Protein AF-A0A7Y7NKP4-F1 (afdb_monomer_lite)

Structure (mmCIF, N/CA/C/O backbone):
data_AF-A0A7Y7NKP4-F1
#
_entry.id   AF-A0A7Y7NKP4-F1
#
loop_
_atom_site.group_PDB
_atom_site.id
_atom_site.type_symbol
_atom_site.label_atom_id
_atom_site.label_alt_id
_atom_site.label_comp_id
_atom_site.label_asym_id
_atom_site.label_entity_id
_atom_site.label_seq_id
_atom_site.pdbx_PDB_ins_code
_atom_site.Cartn_x
_atom_site.Cartn_y
_atom_site.Cartn_z
_atom_site.occupancy
_atom_site.B_iso_or_equiv
_atom_site.auth_seq_id
_atom_site.auth_comp_id
_atom_site.auth_asym_id
_atom_site.auth_atom_id
_atom_site.pdbx_PDB_model_num
ATOM 1 N N . MET A 1 1 ? 15.593 -11.956 6.690 1.00 49.06 1 MET A N 1
ATOM 2 C CA . MET A 1 1 ? 15.248 -12.912 5.612 1.00 49.06 1 MET A CA 1
ATOM 3 C C . MET A 1 1 ? 15.942 -12.414 4.350 1.00 49.06 1 MET A C 1
ATOM 5 O O . MET A 1 1 ? 15.616 -11.334 3.892 1.00 49.06 1 MET A O 1
ATOM 9 N N . LYS A 1 2 ? 16.937 -13.122 3.795 1.00 61.09 2 LYS A N 1
ATOM 10 C CA . LYS A 1 2 ? 17.647 -12.616 2.602 1.00 61.09 2 LYS A CA 1
ATOM 11 C C . LYS A 1 2 ? 16.733 -12.718 1.376 1.00 61.09 2 LYS A C 1
ATOM 13 O O . LYS A 1 2 ? 16.289 -13.815 1.057 1.00 61.09 2 LYS A O 1
ATOM 18 N N . PHE A 1 3 ? 16.459 -11.603 0.704 1.00 68.31 3 PHE A 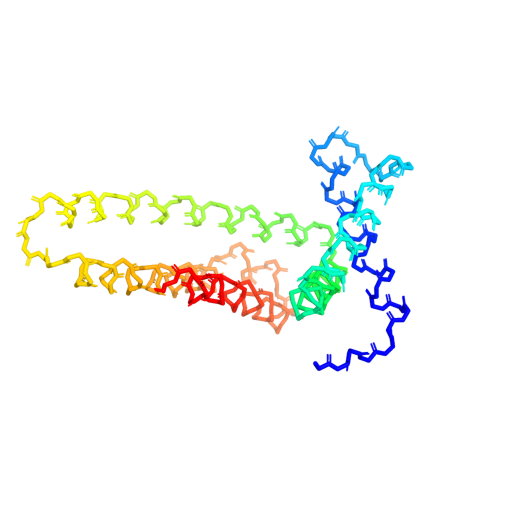N 1
ATOM 19 C CA . PHE A 1 3 ? 15.628 -11.584 -0.502 1.00 68.31 3 PHE A CA 1
ATOM 20 C C . PHE A 1 3 ? 16.356 -12.179 -1.719 1.00 68.31 3 PHE A C 1
ATOM 22 O O . PHE A 1 3 ? 17.563 -11.98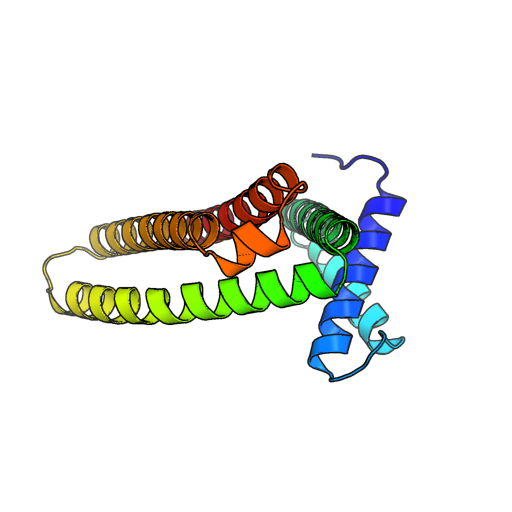5 -1.903 1.00 68.31 3 PHE A O 1
ATOM 29 N N . GLU A 1 4 ? 15.614 -12.918 -2.549 1.00 59.03 4 GLU A N 1
ATOM 30 C CA . GLU A 1 4 ? 16.116 -13.532 -3.782 1.00 59.03 4 GLU A CA 1
ATOM 31 C C . GLU A 1 4 ? 16.585 -12.457 -4.779 1.00 59.03 4 GLU A C 1
ATOM 33 O O . GLU A 1 4 ? 16.005 -11.374 -4.870 1.00 59.03 4 GLU A O 1
ATOM 38 N N . ASN A 1 5 ? 17.661 -12.739 -5.525 1.00 74.12 5 ASN A N 1
ATOM 39 C CA . ASN A 1 5 ? 18.260 -11.824 -6.510 1.00 74.12 5 ASN A CA 1
ATOM 40 C C . ASN A 1 5 ? 18.503 -10.389 -5.984 1.00 74.12 5 ASN A C 1
ATOM 42 O O . ASN A 1 5 ? 17.994 -9.415 -6.551 1.00 74.12 5 ASN A O 1
ATOM 46 N N . PRO A 1 6 ? 19.339 -10.219 -4.943 1.00 80.19 6 PRO A N 1
ATOM 47 C CA . PRO A 1 6 ? 19.390 -9.000 -4.137 1.00 80.19 6 PRO A CA 1
ATOM 48 C C . PRO A 1 6 ? 19.698 -7.725 -4.919 1.00 80.19 6 PRO A C 1
ATOM 50 O O . PRO A 1 6 ? 19.139 -6.676 -4.623 1.00 80.19 6 PRO A O 1
ATOM 53 N N . ILE A 1 7 ? 20.537 -7.796 -5.953 1.00 85.56 7 ILE A N 1
ATOM 54 C CA . ILE A 1 7 ? 20.862 -6.623 -6.776 1.00 85.56 7 ILE A CA 1
ATOM 55 C C . ILE A 1 7 ? 19.644 -6.162 -7.587 1.00 85.56 7 ILE A C 1
ATOM 57 O O . ILE A 1 7 ? 19.397 -4.963 -7.690 1.00 85.56 7 ILE A O 1
ATOM 61 N N . SER A 1 8 ? 18.893 -7.100 -8.168 1.00 88.50 8 SER A N 1
ATOM 62 C CA . SER A 1 8 ? 17.730 -6.780 -9.001 1.00 88.50 8 SER A CA 1
ATOM 63 C C . SER A 1 8 ? 16.600 -6.198 -8.154 1.00 88.50 8 SER A C 1
ATOM 65 O O . SER A 1 8 ? 16.067 -5.138 -8.478 1.00 88.50 8 SER A O 1
ATOM 67 N N . THR A 1 9 ? 16.312 -6.833 -7.017 1.00 91.06 9 THR A N 1
ATOM 68 C CA . THR A 1 9 ? 15.273 -6.408 -6.071 1.00 91.06 9 THR A CA 1
ATOM 69 C C . THR A 1 9 ? 15.571 -5.021 -5.504 1.00 91.06 9 THR A C 1
ATOM 71 O O . THR A 1 9 ? 14.715 -4.143 -5.548 1.00 91.06 9 THR A O 1
ATOM 74 N N . VAL A 1 10 ? 16.816 -4.771 -5.081 1.00 91.56 10 VAL A N 1
ATOM 75 C CA . VAL A 1 10 ? 17.234 -3.453 -4.576 1.00 91.56 10 VAL A CA 1
ATOM 76 C C . VAL A 1 10 ? 17.147 -2.379 -5.661 1.00 91.56 10 VAL A C 1
ATOM 78 O O . VAL A 1 10 ? 16.627 -1.299 -5.403 1.00 91.56 10 VAL A O 1
ATOM 81 N N . ARG A 1 11 ? 17.604 -2.657 -6.890 1.00 92.25 11 ARG A N 1
ATOM 82 C CA . ARG A 1 11 ? 17.486 -1.697 -8.004 1.00 92.25 11 ARG A CA 1
ATOM 83 C C . ARG A 1 11 ? 16.034 -1.364 -8.322 1.00 92.25 11 ARG A C 1
ATOM 85 O O . ARG A 1 11 ? 15.727 -0.203 -8.575 1.00 92.25 11 ARG A O 1
ATOM 92 N N . LYS A 1 12 ? 15.159 -2.371 -8.310 1.00 94.75 12 LYS A N 1
ATOM 93 C CA . LYS A 1 12 ? 13.726 -2.195 -8.548 1.00 94.75 12 LYS A CA 1
ATOM 94 C C . LYS A 1 12 ? 13.093 -1.331 -7.463 1.00 94.75 12 LYS A C 1
ATOM 96 O O . LYS A 1 12 ? 12.391 -0.388 -7.801 1.00 94.75 12 LYS A O 1
ATOM 101 N N . ALA A 1 13 ? 13.405 -1.604 -6.196 1.00 94.31 13 ALA A N 1
ATOM 102 C CA . ALA A 1 13 ? 12.936 -0.807 -5.071 1.00 94.31 13 ALA A CA 1
ATOM 103 C C . ALA A 1 13 ? 13.394 0.655 -5.179 1.00 94.31 13 ALA A C 1
ATOM 105 O O . ALA A 1 13 ? 12.570 1.557 -5.119 1.00 94.31 13 ALA A O 1
ATOM 106 N N . ILE A 1 14 ? 14.684 0.893 -5.439 1.00 95.19 14 ILE A N 1
ATOM 107 C CA . ILE A 1 14 ? 15.234 2.248 -5.597 1.00 95.19 14 ILE A CA 1
ATOM 108 C C . ILE A 1 14 ? 14.559 2.990 -6.749 1.00 95.19 14 ILE A C 1
ATOM 110 O O . ILE A 1 14 ? 14.136 4.129 -6.580 1.00 95.19 14 ILE A O 1
ATOM 114 N N . LYS A 1 15 ? 14.438 2.347 -7.915 1.00 94.44 15 LYS A N 1
ATOM 115 C CA . LYS A 1 15 ? 13.766 2.956 -9.063 1.00 94.44 15 LYS A CA 1
ATOM 116 C C . LYS A 1 15 ? 12.303 3.268 -8.741 1.00 94.44 15 LYS A C 1
ATOM 118 O O . LYS A 1 15 ? 11.867 4.376 -9.004 1.00 94.44 15 LYS A O 1
ATOM 123 N N . GLY A 1 16 ? 11.583 2.326 -8.132 1.00 92.88 16 GLY A N 1
ATOM 124 C CA . GLY A 1 16 ? 10.185 2.508 -7.750 1.00 92.88 16 GLY A CA 1
ATOM 125 C C . GLY A 1 16 ? 9.979 3.668 -6.781 1.00 92.88 16 GLY A C 1
ATOM 126 O O . GLY A 1 16 ? 9.098 4.490 -7.002 1.00 92.88 16 GLY A O 1
ATOM 127 N N . THR A 1 17 ? 10.816 3.782 -5.746 1.00 94.31 17 THR A N 1
ATOM 128 C CA . THR A 1 17 ? 10.751 4.924 -4.824 1.00 94.31 17 THR A CA 1
ATOM 129 C C . THR A 1 17 ? 11.085 6.235 -5.543 1.00 94.31 17 THR A C 1
ATOM 131 O O . THR A 1 17 ? 10.383 7.218 -5.348 1.00 94.31 17 THR A O 1
ATOM 134 N N . ALA A 1 18 ? 12.095 6.255 -6.420 1.00 94.50 18 ALA A N 1
ATOM 135 C CA . ALA A 1 18 ? 12.447 7.459 -7.177 1.00 94.50 18 ALA A CA 1
ATOM 136 C C . ALA A 1 18 ? 11.332 7.886 -8.149 1.00 94.50 18 ALA A C 1
ATOM 138 O O . ALA A 1 18 ? 11.057 9.076 -8.268 1.00 94.50 18 ALA A O 1
ATOM 139 N N . ASP A 1 19 ? 10.671 6.929 -8.810 1.00 92.69 19 ASP A N 1
ATOM 140 C CA . ASP A 1 19 ? 9.511 7.184 -9.671 1.00 92.69 19 ASP A CA 1
ATOM 141 C C . ASP A 1 19 ? 8.372 7.840 -8.861 1.00 92.69 19 ASP A C 1
ATOM 143 O O . ASP A 1 19 ? 7.788 8.817 -9.317 1.00 92.69 19 ASP A O 1
ATOM 147 N N . VAL A 1 20 ? 8.110 7.373 -7.633 1.00 89.94 20 VAL A N 1
ATOM 148 C CA . VAL A 1 20 ? 7.104 7.973 -6.734 1.00 89.94 20 VAL A CA 1
ATOM 149 C C . VAL A 1 20 ? 7.475 9.402 -6.322 1.00 89.94 20 VAL A C 1
ATOM 151 O O . VAL A 1 20 ? 6.616 10.282 -6.329 1.00 89.94 20 VAL A O 1
ATOM 154 N N . GLU A 1 21 ? 8.736 9.669 -5.975 1.00 91.00 21 GLU A N 1
ATOM 155 C CA . GLU A 1 21 ? 9.174 11.031 -5.620 1.00 91.00 21 GLU A CA 1
ATOM 156 C C . GLU A 1 21 ? 9.111 11.994 -6.819 1.00 91.00 21 GLU A C 1
ATOM 158 O O . GLU A 1 21 ? 8.753 13.166 -6.674 1.00 91.00 21 GLU A O 1
ATOM 163 N N . ALA A 1 22 ? 9.376 11.490 -8.026 1.00 91.38 22 ALA A N 1
ATOM 164 C CA . ALA A 1 22 ? 9.199 12.252 -9.256 1.00 91.38 22 ALA A CA 1
ATOM 165 C C . ALA A 1 22 ? 7.719 12.569 -9.519 1.00 91.38 22 ALA A C 1
ATOM 167 O O . ALA A 1 22 ? 7.386 13.719 -9.808 1.00 91.38 22 ALA A O 1
ATOM 168 N N . GLU A 1 23 ? 6.828 11.583 -9.355 1.00 88.88 23 GLU A N 1
ATOM 169 C CA . GLU A 1 23 ? 5.374 11.756 -9.482 1.00 88.88 23 GLU A CA 1
ATOM 170 C C . GLU A 1 23 ? 4.861 12.829 -8.498 1.00 88.88 23 GLU A C 1
ATOM 172 O O . GLU A 1 23 ? 4.130 13.733 -8.906 1.00 88.88 23 GLU A O 1
ATOM 177 N N . LYS A 1 24 ? 5.317 12.817 -7.234 1.00 88.50 24 LYS A N 1
ATOM 178 C CA . LYS A 1 24 ? 5.002 13.865 -6.235 1.00 88.50 24 LYS A CA 1
ATOM 179 C C . LYS A 1 24 ? 5.491 15.256 -6.648 1.00 88.50 24 LYS A C 1
ATOM 181 O O . LYS A 1 24 ? 4.859 16.259 -6.323 1.00 88.50 24 LYS A O 1
ATOM 186 N N . SER A 1 25 ? 6.598 15.310 -7.382 1.00 90.69 25 SER A N 1
ATOM 187 C CA . SER A 1 25 ? 7.180 16.540 -7.925 1.00 90.69 25 SER A CA 1
ATOM 188 C C . SER A 1 25 ? 6.572 16.954 -9.275 1.00 90.69 25 SER A C 1
ATOM 190 O O . SER A 1 25 ? 7.063 17.891 -9.902 1.00 90.69 25 SER A O 1
ATOM 192 N N . ASN A 1 26 ? 5.494 16.296 -9.724 1.00 90.62 26 ASN A N 1
ATOM 193 C CA . ASN A 1 26 ? 4.854 16.492 -11.032 1.00 90.62 26 ASN A CA 1
ATOM 194 C C . ASN A 1 26 ? 5.810 16.274 -12.221 1.00 90.62 26 ASN A C 1
ATOM 196 O O . ASN A 1 26 ? 5.745 16.984 -13.227 1.00 90.62 26 ASN A O 1
ATOM 200 N N . LEU A 1 27 ? 6.715 15.301 -12.103 1.00 89.12 27 LEU A N 1
ATOM 201 C CA . LEU A 1 27 ? 7.660 14.917 -13.145 1.00 89.12 27 LEU A CA 1
ATOM 202 C C . LEU A 1 27 ? 7.322 13.531 -13.703 1.00 89.12 27 LEU A C 1
ATOM 204 O O . LEU A 1 27 ? 7.132 12.577 -12.957 1.00 89.12 27 LEU A O 1
ATOM 208 N N . ASP A 1 28 ? 7.360 13.397 -15.032 1.00 85.25 28 ASP A N 1
ATOM 209 C CA . ASP A 1 28 ? 7.099 12.122 -15.725 1.00 85.25 28 ASP A CA 1
ATOM 210 C C . ASP A 1 28 ? 8.189 11.058 -15.501 1.00 85.25 28 ASP A C 1
ATOM 212 O O . ASP A 1 28 ? 8.017 9.889 -15.849 1.00 85.25 28 ASP A O 1
ATOM 216 N N . LYS A 1 29 ? 9.362 11.465 -15.004 1.00 91.38 29 LYS A N 1
ATOM 217 C CA . LYS A 1 29 ? 10.497 10.577 -14.745 1.00 91.38 29 LYS A CA 1
ATOM 218 C C . LYS A 1 29 ? 11.387 11.118 -13.626 1.00 91.38 29 LYS A C 1
ATOM 220 O O . LYS A 1 29 ? 11.570 12.337 -13.537 1.00 91.38 29 LYS A O 1
ATOM 225 N N . PRO A 1 30 ? 12.032 10.237 -12.849 1.00 92.81 30 PRO A N 1
ATOM 226 C CA . PRO A 1 30 ? 12.994 10.648 -11.843 1.00 92.81 30 PRO A CA 1
ATOM 227 C C . PRO A 1 30 ? 14.229 11.292 -12.464 1.00 92.81 30 PRO A C 1
ATOM 229 O O . PRO A 1 30 ? 14.781 10.843 -13.472 1.00 92.81 30 PRO A O 1
ATOM 232 N N . GLN A 1 31 ? 14.666 12.357 -11.807 1.00 93.25 31 GLN A N 1
ATOM 233 C CA . GLN A 1 31 ? 15.953 13.019 -12.012 1.00 93.25 31 GLN A CA 1
ATOM 234 C C . GLN A 1 31 ? 16.988 12.509 -11.001 1.00 93.25 31 GLN A C 1
ATOM 236 O O . GLN A 1 31 ? 16.628 11.826 -10.043 1.00 93.25 31 GLN A O 1
ATOM 241 N N . ASN A 1 32 ? 18.263 12.859 -11.196 1.00 93.69 32 ASN A N 1
ATOM 242 C CA . ASN A 1 32 ? 19.366 12.393 -10.347 1.00 93.69 32 ASN A CA 1
ATOM 243 C C . ASN A 1 32 ? 19.133 12.662 -8.853 1.00 93.69 32 ASN A C 1
ATOM 245 O O . ASN A 1 32 ? 19.392 11.774 -8.050 1.00 93.69 32 ASN A O 1
ATOM 249 N N . GLU A 1 33 ? 18.585 13.826 -8.500 1.00 93.75 33 GLU A N 1
ATOM 250 C CA . GLU A 1 33 ? 18.311 14.220 -7.110 1.00 93.75 33 GLU A CA 1
ATOM 251 C C . GLU A 1 33 ? 17.389 13.212 -6.397 1.00 93.75 33 GLU A C 1
ATOM 253 O O . GLU A 1 33 ? 17.725 12.731 -5.319 1.00 93.75 33 GLU A O 1
ATOM 258 N N . HIS A 1 34 ? 16.314 12.759 -7.053 1.00 94.50 34 HIS A N 1
ATOM 259 C CA . HIS A 1 34 ? 15.421 11.724 -6.510 1.00 94.50 34 HIS A CA 1
ATOM 260 C C . HIS A 1 34 ? 16.161 10.406 -6.251 1.00 94.50 34 HIS A C 1
ATOM 262 O O . HIS A 1 34 ? 15.935 9.737 -5.246 1.00 94.50 34 HIS A O 1
ATOM 268 N N . TYR A 1 35 ? 17.066 10.011 -7.151 1.00 94.94 35 TYR A N 1
ATOM 269 C CA . TYR A 1 35 ? 17.871 8.813 -6.926 1.00 94.94 35 TYR A CA 1
ATOM 270 C C . TYR A 1 35 ? 18.823 8.999 -5.745 1.00 94.94 35 TYR A C 1
ATOM 272 O O . TYR A 1 35 ? 18.946 8.085 -4.934 1.00 94.94 35 TYR A O 1
ATOM 280 N N . GLU A 1 36 ? 19.488 10.149 -5.633 1.00 94.38 36 GLU A N 1
ATOM 281 C CA . GLU A 1 36 ? 20.414 10.447 -4.536 1.00 94.38 36 GLU A CA 1
ATOM 282 C C . GLU A 1 36 ? 19.720 10.386 -3.170 1.00 94.38 36 GLU A C 1
ATOM 284 O O . GLU A 1 36 ? 20.224 9.721 -2.259 1.00 94.38 36 GLU A O 1
ATOM 289 N N . GLU A 1 37 ? 18.536 10.985 -3.051 1.00 93.00 37 GLU A N 1
ATOM 290 C CA . GLU A 1 37 ? 17.717 10.941 -1.837 1.00 93.00 37 GLU A CA 1
ATOM 291 C C . GLU A 1 37 ? 17.301 9.512 -1.481 1.00 93.00 37 GLU A C 1
ATOM 293 O O . GLU A 1 37 ? 17.488 9.058 -0.348 1.00 93.00 37 GLU A O 1
ATOM 298 N N . VAL A 1 38 ? 16.815 8.753 -2.463 1.00 94.81 38 VAL A N 1
ATOM 299 C CA . VAL A 1 38 ? 16.399 7.361 -2.263 1.00 94.81 38 VAL A CA 1
ATOM 300 C C . VAL A 1 38 ? 17.583 6.472 -1.876 1.00 94.81 38 VAL A C 1
ATOM 302 O O . VAL A 1 38 ? 17.471 5.634 -0.976 1.00 94.81 38 VAL A O 1
ATOM 305 N N . PHE A 1 39 ? 18.746 6.655 -2.506 1.00 94.44 39 PHE A N 1
ATOM 306 C CA . PHE A 1 39 ? 19.966 5.946 -2.124 1.00 94.44 39 PHE A CA 1
ATOM 307 C C . PHE A 1 39 ? 20.380 6.280 -0.689 1.00 94.44 39 PHE A C 1
ATOM 309 O O . PHE A 1 39 ? 20.756 5.369 0.056 1.00 94.44 39 PHE A O 1
ATOM 316 N N . ALA A 1 40 ? 20.309 7.552 -0.292 1.00 94.38 40 ALA A N 1
ATOM 317 C CA . ALA A 1 40 ? 20.610 7.978 1.069 1.00 94.38 40 ALA A CA 1
ATOM 318 C C . ALA A 1 40 ? 19.644 7.341 2.081 1.00 94.38 40 ALA A C 1
ATOM 320 O O . ALA A 1 40 ? 20.102 6.781 3.079 1.00 94.38 40 ALA A O 1
ATOM 321 N N . TYR A 1 41 ? 18.342 7.330 1.785 1.00 93.81 41 TYR A N 1
ATOM 322 C CA . TYR A 1 41 ? 17.308 6.707 2.613 1.00 93.81 41 TYR A CA 1
ATOM 323 C C . TYR A 1 41 ? 17.542 5.204 2.819 1.00 93.81 41 TYR A C 1
ATOM 325 O O . TYR A 1 41 ? 17.662 4.736 3.952 1.00 93.81 41 TYR A O 1
ATOM 333 N N . TYR A 1 42 ? 17.692 4.435 1.737 1.00 94.19 42 TYR A N 1
ATOM 334 C CA . TYR A 1 42 ? 17.920 2.991 1.842 1.00 94.19 42 TYR A CA 1
ATOM 335 C C . TYR A 1 42 ? 19.261 2.661 2.506 1.00 94.19 42 TYR A C 1
ATOM 337 O O . TYR A 1 42 ? 19.370 1.663 3.223 1.00 94.19 42 TYR A O 1
ATOM 345 N N . ARG A 1 43 ? 20.294 3.489 2.302 1.00 94.56 43 ARG A N 1
ATOM 346 C CA . ARG A 1 43 ? 21.576 3.341 3.000 1.00 94.56 43 ARG A CA 1
ATOM 347 C C . ARG A 1 43 ? 21.428 3.596 4.497 1.00 94.56 43 ARG A C 1
ATOM 349 O O . ARG A 1 43 ? 22.004 2.839 5.274 1.00 94.56 43 ARG A O 1
ATOM 356 N N . PHE A 1 44 ? 20.683 4.630 4.879 1.00 95.38 44 PHE A N 1
ATOM 357 C CA . PHE A 1 44 ? 20.384 4.946 6.270 1.00 95.38 44 PHE A CA 1
ATOM 358 C C . PHE A 1 44 ? 19.644 3.786 6.938 1.00 95.38 44 PHE A C 1
ATOM 360 O O . PHE A 1 44 ? 20.169 3.234 7.901 1.00 95.38 44 PHE A O 1
ATOM 367 N N . LEU A 1 45 ? 18.528 3.327 6.356 1.00 93.19 45 LEU A N 1
ATOM 368 C CA . LEU A 1 45 ? 17.779 2.177 6.871 1.00 93.19 45 LEU A CA 1
ATOM 369 C C . LEU A 1 45 ? 18.675 0.954 7.042 1.00 93.19 45 LEU A C 1
ATOM 371 O O . LEU A 1 45 ? 18.697 0.348 8.102 1.00 93.19 45 LEU A O 1
ATOM 375 N N . LYS A 1 46 ? 19.492 0.622 6.038 1.00 94.06 46 LYS A N 1
ATOM 376 C CA . LYS A 1 46 ? 20.399 -0.529 6.122 1.00 94.06 46 LYS A CA 1
ATOM 377 C C . LYS A 1 46 ? 21.376 -0.445 7.303 1.00 94.06 46 LYS A C 1
ATOM 379 O O . LYS A 1 46 ? 21.840 -1.481 7.771 1.00 94.06 46 LYS A O 1
ATOM 384 N N . MET A 1 47 ? 21.740 0.762 7.738 1.00 94.94 47 MET A N 1
ATOM 385 C CA . MET A 1 47 ? 22.648 0.983 8.864 1.00 94.94 47 MET A CA 1
ATOM 386 C C . MET A 1 47 ? 21.925 1.008 10.211 1.00 94.94 47 MET A C 1
ATOM 388 O O . MET A 1 47 ? 22.470 0.495 11.184 1.00 94.94 47 MET A O 1
ATOM 392 N N . THR A 1 48 ? 20.743 1.621 10.279 1.00 95.69 48 THR A N 1
ATOM 393 C CA . THR A 1 48 ? 20.033 1.867 11.543 1.00 95.69 48 THR A CA 1
ATOM 394 C C . THR A 1 48 ? 19.016 0.791 11.883 1.00 95.69 48 THR A C 1
ATOM 396 O O . THR A 1 48 ? 18.835 0.482 13.055 1.00 95.69 48 THR A O 1
ATOM 399 N N . ASP A 1 49 ? 18.370 0.223 10.870 1.00 93.31 49 ASP A N 1
ATOM 400 C CA . ASP A 1 49 ? 17.354 -0.816 10.998 1.00 93.31 49 ASP A CA 1
ATOM 401 C C . ASP A 1 49 ? 17.408 -1.769 9.785 1.00 93.31 49 ASP A C 1
ATOM 403 O O . ASP A 1 49 ? 16.664 -1.621 8.805 1.00 93.31 49 ASP A O 1
ATOM 407 N N . PRO A 1 50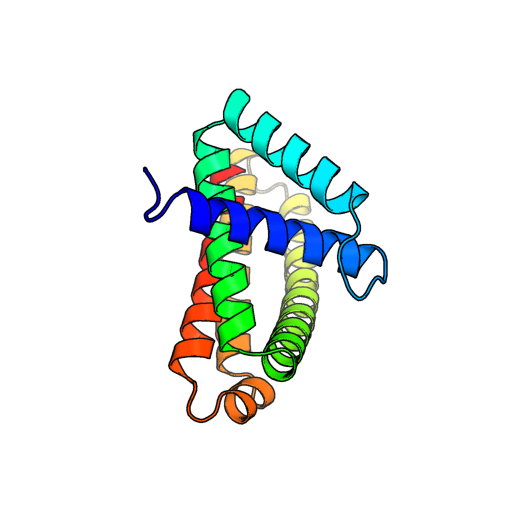 ? 18.331 -2.750 9.809 1.00 90.88 50 PRO A N 1
ATOM 408 C CA . PRO A 1 50 ? 18.503 -3.688 8.707 1.00 90.88 50 PRO A CA 1
ATOM 409 C C . PRO A 1 50 ? 17.248 -4.509 8.398 1.00 90.88 50 PRO A C 1
ATOM 411 O O . PRO A 1 50 ? 17.055 -4.898 7.249 1.00 90.88 50 PRO A O 1
ATOM 414 N N . GLU A 1 51 ? 16.400 -4.778 9.392 1.00 90.12 51 GLU A N 1
ATOM 415 C CA . GLU A 1 51 ? 15.165 -5.533 9.183 1.00 90.12 51 GLU A CA 1
ATOM 416 C C . GLU A 1 51 ? 14.139 -4.687 8.425 1.00 90.12 51 GLU A C 1
ATOM 418 O O . GLU A 1 51 ? 13.574 -5.146 7.428 1.00 90.12 51 GLU A O 1
ATOM 423 N N . MET A 1 52 ? 13.961 -3.426 8.829 1.00 89.25 52 MET A N 1
ATOM 424 C CA . MET A 1 52 ? 13.104 -2.485 8.112 1.00 89.25 52 MET A CA 1
ATOM 425 C C . MET A 1 52 ? 13.625 -2.206 6.700 1.00 89.25 52 MET A C 1
ATOM 427 O O . MET A 1 52 ? 12.839 -2.111 5.760 1.00 89.25 52 MET A O 1
ATOM 431 N N . TYR A 1 53 ? 14.946 -2.150 6.511 1.00 92.00 53 TYR A N 1
ATOM 432 C CA . TYR A 1 53 ? 15.544 -2.090 5.177 1.00 92.00 53 TYR A CA 1
ATOM 433 C C . TYR A 1 53 ? 15.120 -3.277 4.300 1.00 92.00 53 TYR A C 1
ATOM 435 O O . TYR A 1 53 ? 14.702 -3.072 3.158 1.00 92.00 53 TYR A O 1
ATOM 443 N N . GLU A 1 54 ? 15.219 -4.510 4.813 1.00 90.75 54 GLU A N 1
ATOM 444 C CA . GLU A 1 54 ? 14.817 -5.700 4.056 1.00 90.75 54 GLU A CA 1
ATOM 445 C C . GLU A 1 54 ? 13.326 -5.655 3.699 1.00 90.75 54 GLU A C 1
ATOM 447 O O . GLU A 1 54 ? 12.971 -5.857 2.534 1.00 90.75 54 GLU A O 1
ATOM 452 N N . LYS A 1 55 ? 12.468 -5.317 4.668 1.00 89.12 55 LYS A N 1
ATOM 453 C CA . LYS A 1 55 ? 11.018 -5.177 4.473 1.00 89.12 55 LYS A CA 1
ATOM 454 C C . LYS A 1 55 ? 10.680 -4.112 3.427 1.00 89.12 55 LYS A C 1
ATOM 456 O O . LYS A 1 55 ? 9.944 -4.398 2.483 1.00 89.12 55 LYS A O 1
ATOM 461 N N . ALA A 1 56 ? 11.268 -2.920 3.532 1.00 89.94 56 ALA A N 1
ATOM 462 C CA . ALA A 1 56 ? 11.021 -1.809 2.614 1.00 89.94 56 ALA A CA 1
ATOM 463 C C . ALA A 1 56 ? 11.437 -2.139 1.171 1.00 89.94 56 ALA A C 1
ATOM 465 O O . ALA A 1 56 ? 10.691 -1.859 0.230 1.00 89.94 56 ALA A O 1
ATOM 466 N N . VAL A 1 57 ? 12.600 -2.779 0.988 1.00 93.38 57 VAL A N 1
ATOM 467 C CA . VAL A 1 57 ? 13.080 -3.203 -0.337 1.00 93.38 57 VAL A CA 1
ATOM 468 C C . VAL A 1 57 ? 12.147 -4.243 -0.956 1.00 93.38 57 VAL A C 1
ATOM 470 O O . VAL A 1 57 ? 11.770 -4.102 -2.119 1.00 93.38 57 VAL A O 1
ATOM 473 N N . ILE A 1 58 ? 11.769 -5.279 -0.201 1.00 91.62 58 ILE A N 1
ATOM 474 C CA . ILE A 1 58 ? 10.888 -6.347 -0.697 1.00 91.62 58 ILE A CA 1
ATOM 475 C C . ILE A 1 58 ? 9.516 -5.781 -1.056 1.00 91.62 58 ILE A C 1
ATOM 477 O O . ILE A 1 58 ? 9.017 -6.039 -2.152 1.00 91.62 58 ILE A O 1
ATOM 481 N N . SER A 1 59 ? 8.930 -4.999 -0.148 1.00 90.62 59 SER A N 1
ATOM 482 C CA . SER A 1 59 ? 7.612 -4.399 -0.326 1.00 90.62 59 SER A CA 1
ATOM 483 C C . SER A 1 59 ? 7.594 -3.511 -1.570 1.00 90.62 59 SER A C 1
ATOM 485 O O . SER A 1 59 ? 6.858 -3.786 -2.516 1.00 90.62 59 SER A O 1
ATOM 487 N N . THR A 1 60 ? 8.521 -2.554 -1.673 1.00 92.69 60 THR A N 1
ATOM 488 C CA . THR A 1 60 ? 8.590 -1.650 -2.832 1.00 92.69 60 THR A CA 1
ATOM 489 C C . THR A 1 60 ? 8.809 -2.407 -4.141 1.00 92.69 60 THR A C 1
ATOM 491 O O . THR A 1 60 ? 8.142 -2.126 -5.135 1.00 92.69 60 THR A O 1
ATOM 494 N N . ALA A 1 61 ? 9.707 -3.398 -4.162 1.00 93.50 61 ALA A N 1
ATOM 495 C CA . ALA A 1 61 ? 9.937 -4.206 -5.357 1.00 93.50 61 ALA A CA 1
ATOM 496 C C . ALA A 1 61 ? 8.671 -4.965 -5.794 1.00 93.50 61 ALA A C 1
ATOM 498 O O . ALA A 1 61 ? 8.357 -4.978 -6.985 1.00 93.50 61 ALA A O 1
ATOM 499 N N . LYS A 1 62 ? 7.920 -5.537 -4.843 1.00 92.94 62 LYS A N 1
ATOM 500 C CA . LYS A 1 62 ? 6.645 -6.216 -5.106 1.00 92.94 62 LYS A CA 1
ATOM 501 C C . LYS A 1 62 ? 5.570 -5.244 -5.600 1.00 92.94 62 LYS A C 1
ATOM 503 O O . LYS A 1 62 ? 4.864 -5.561 -6.553 1.00 92.94 62 LYS A O 1
ATOM 508 N N . GLY A 1 63 ? 5.481 -4.050 -5.014 1.00 92.25 63 GLY A N 1
ATOM 509 C CA . GLY A 1 63 ? 4.583 -2.992 -5.481 1.00 92.25 63 GLY A CA 1
ATOM 510 C C . GLY A 1 63 ? 4.874 -2.570 -6.926 1.00 92.25 63 GLY A C 1
ATOM 511 O O . GLY A 1 63 ? 3.950 -2.433 -7.726 1.00 92.25 63 GLY A O 1
ATOM 512 N N . VAL A 1 64 ? 6.155 -2.447 -7.294 1.00 93.31 64 VAL A N 1
ATOM 513 C CA . VAL A 1 64 ? 6.570 -2.172 -8.682 1.00 93.31 64 VAL A CA 1
ATOM 514 C C . VAL A 1 64 ? 6.168 -3.307 -9.625 1.00 93.31 64 VAL A C 1
ATOM 516 O O . VAL A 1 64 ? 5.704 -3.036 -10.730 1.00 93.31 64 VAL A O 1
ATOM 519 N N . ASP A 1 65 ? 6.318 -4.566 -9.212 1.00 94.25 65 ASP A N 1
ATOM 520 C CA . ASP A 1 65 ? 5.903 -5.713 -10.028 1.00 94.25 65 ASP A CA 1
ATOM 521 C C . ASP A 1 65 ? 4.395 -5.721 -10.286 1.00 94.25 65 ASP A C 1
ATOM 523 O O . ASP A 1 65 ? 3.979 -5.854 -11.435 1.00 94.25 65 ASP A O 1
ATOM 527 N N . LEU A 1 66 ? 3.589 -5.460 -9.255 1.00 95.12 66 LEU A N 1
ATOM 528 C CA . LEU A 1 66 ? 2.137 -5.338 -9.391 1.00 95.12 66 LEU A CA 1
ATOM 529 C C . LEU A 1 66 ? 1.742 -4.160 -10.297 1.00 95.12 66 LEU A C 1
ATOM 531 O O . LEU A 1 66 ? 0.898 -4.327 -11.177 1.00 95.12 66 LEU A O 1
ATOM 535 N N . LYS A 1 67 ? 2.378 -2.986 -10.144 1.00 94.12 67 LYS A N 1
ATOM 536 C CA . LYS A 1 67 ? 2.163 -1.823 -11.033 1.00 94.12 67 LYS A CA 1
ATOM 537 C C . LYS A 1 67 ? 2.471 -2.176 -12.491 1.00 94.12 67 LYS A C 1
ATOM 539 O O . LYS A 1 67 ? 1.694 -1.832 -13.379 1.00 94.12 67 LYS A O 1
ATOM 544 N N . ASN A 1 68 ? 3.566 -2.894 -12.742 1.00 93.88 68 ASN A N 1
ATOM 545 C CA . ASN A 1 68 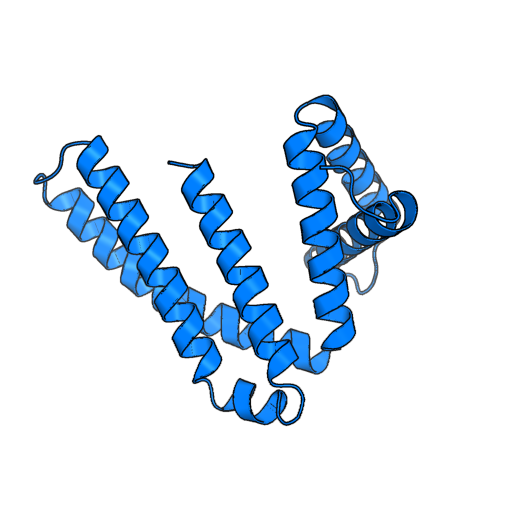? 3.951 -3.317 -14.090 1.00 93.88 68 ASN A CA 1
ATOM 546 C C . ASN A 1 68 ? 2.980 -4.348 -14.688 1.00 93.88 68 ASN A C 1
ATOM 548 O O . ASN A 1 68 ? 2.670 -4.265 -15.874 1.00 93.88 68 ASN A O 1
ATOM 552 N N . GLU A 1 69 ? 2.497 -5.304 -13.891 1.00 96.00 69 GLU A N 1
ATOM 553 C CA . GLU A 1 69 ? 1.554 -6.341 -14.334 1.00 96.00 69 GLU A CA 1
ATOM 554 C C . GLU A 1 69 ? 0.156 -5.769 -14.638 1.00 96.00 69 GLU A C 1
ATOM 556 O O . GLU A 1 69 ? -0.496 -6.157 -15.616 1.00 96.00 69 GLU A O 1
ATOM 561 N N . MET A 1 70 ? -0.287 -4.791 -13.839 1.00 95.88 70 MET A N 1
ATOM 562 C CA . MET A 1 70 ? -1.504 -4.022 -14.110 1.00 95.88 70 MET A CA 1
ATOM 563 C C . MET A 1 70 ? -1.347 -3.165 -15.369 1.00 95.88 70 MET A C 1
ATOM 565 O O . MET A 1 70 ? -2.234 -3.144 -16.225 1.00 95.88 70 MET A O 1
ATOM 569 N N . GLY A 1 71 ? -0.210 -2.484 -15.506 1.00 94.62 71 GLY A N 1
ATOM 570 C CA . GLY A 1 71 ? -0.039 -1.405 -16.471 1.00 94.62 71 GLY A CA 1
ATOM 571 C C . GLY A 1 71 ? -0.711 -0.110 -16.002 1.00 94.62 71 GLY A C 1
ATOM 572 O O . GLY A 1 71 ? -1.497 -0.091 -15.056 1.00 94.62 71 GLY A O 1
ATOM 573 N N . ASN A 1 72 ? -0.387 0.998 -16.673 1.00 91.50 72 ASN A N 1
ATOM 574 C CA . ASN A 1 72 ? -0.728 2.342 -16.197 1.00 91.50 72 ASN A CA 1
ATOM 575 C C . ASN A 1 72 ? -2.233 2.584 -16.023 1.00 91.50 72 ASN A C 1
ATOM 577 O O . ASN A 1 72 ? -2.628 3.186 -15.028 1.00 91.50 72 ASN A O 1
ATOM 581 N N . ASP A 1 73 ? -3.064 2.137 -16.965 1.00 94.19 73 ASP A N 1
ATOM 582 C CA . ASP A 1 73 ? -4.499 2.448 -16.944 1.00 94.19 73 ASP A CA 1
ATOM 583 C C . ASP A 1 73 ? -5.226 1.693 -15.826 1.00 94.19 73 ASP A C 1
ATOM 585 O O . ASP A 1 73 ? -5.981 2.298 -15.064 1.00 94.19 73 ASP A O 1
ATOM 589 N N . LEU A 1 74 ? -4.941 0.393 -15.673 1.00 96.12 74 LEU A N 1
ATOM 590 C CA . LEU A 1 74 ? -5.496 -0.413 -14.582 1.00 96.12 74 LEU A CA 1
ATOM 591 C C . LEU A 1 74 ? -4.982 0.049 -13.223 1.00 96.12 74 LEU A C 1
ATOM 593 O O . LEU A 1 74 ? -5.772 0.149 -12.291 1.00 96.12 74 LEU A O 1
ATOM 597 N N . TYR A 1 75 ? -3.692 0.381 -13.121 1.00 95.19 75 TYR A N 1
ATOM 598 C CA . TYR A 1 75 ? -3.118 0.910 -11.888 1.00 95.19 75 TYR A CA 1
ATOM 599 C C . TYR A 1 75 ? -3.795 2.220 -11.474 1.00 95.19 75 TYR A C 1
ATOM 601 O O . TYR A 1 75 ? -4.242 2.338 -10.341 1.00 95.19 75 TYR A O 1
ATOM 609 N N . LYS A 1 76 ? -3.947 3.178 -12.400 1.00 94.88 76 LYS A N 1
ATOM 610 C CA . LYS A 1 76 ? -4.628 4.454 -12.123 1.00 94.88 76 LYS A CA 1
ATOM 611 C C . LYS A 1 76 ? -6.075 4.251 -11.694 1.00 94.88 76 LYS A C 1
ATOM 613 O O . LYS A 1 76 ? -6.503 4.860 -10.721 1.00 94.88 76 LYS A O 1
ATOM 618 N N . LEU A 1 77 ? -6.822 3.400 -12.400 1.00 97.69 77 LEU A N 1
ATOM 619 C CA . LEU A 1 77 ? -8.195 3.089 -12.014 1.00 97.69 77 LEU A CA 1
ATOM 620 C C . LEU A 1 77 ? -8.241 2.486 -10.607 1.00 97.69 77 LEU A C 1
ATOM 622 O O . LEU A 1 77 ? -9.004 2.960 -9.773 1.00 97.69 77 LEU A 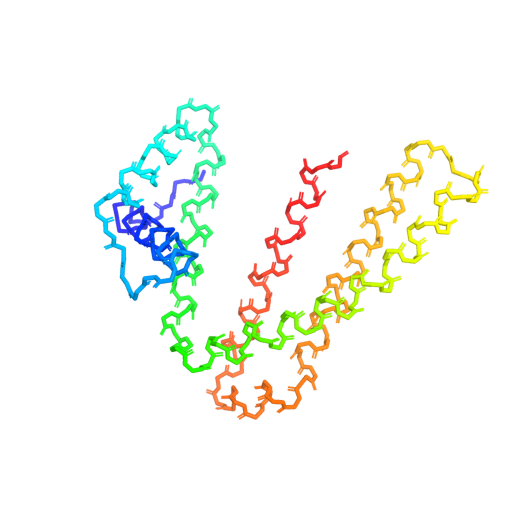O 1
ATOM 626 N N . PHE A 1 78 ? -7.406 1.482 -10.338 1.00 97.62 78 PHE A N 1
ATOM 627 C CA . PHE A 1 78 ? -7.330 0.836 -9.034 1.00 97.62 78 PHE A CA 1
ATOM 628 C C . PHE A 1 78 ? -6.999 1.836 -7.920 1.00 97.62 78 PHE A C 1
ATOM 630 O O . PHE A 1 78 ? -7.704 1.880 -6.916 1.00 97.62 78 PHE A O 1
ATOM 637 N N . THR A 1 79 ? -5.975 2.674 -8.104 1.00 95.06 79 THR A N 1
ATOM 638 C CA . THR A 1 79 ? -5.576 3.688 -7.119 1.00 95.06 79 THR A CA 1
ATOM 639 C C . THR A 1 79 ? -6.683 4.710 -6.871 1.00 95.06 79 THR A C 1
ATOM 641 O O . THR A 1 79 ? -6.940 5.026 -5.716 1.00 95.06 79 THR A O 1
ATOM 644 N N . ASN A 1 80 ? -7.384 5.167 -7.913 1.00 97.25 80 ASN A N 1
ATOM 645 C CA . ASN A 1 80 ? -8.501 6.100 -7.751 1.00 97.25 80 ASN A CA 1
ATOM 646 C C . ASN A 1 80 ? -9.647 5.475 -6.941 1.00 97.25 80 ASN A C 1
ATOM 648 O O . ASN A 1 80 ? -10.162 6.099 -6.019 1.00 97.25 80 ASN A O 1
ATOM 652 N N . VAL A 1 81 ? -10.031 4.231 -7.248 1.00 98.12 81 VAL A N 1
ATOM 653 C CA . VAL A 1 81 ? -11.091 3.530 -6.502 1.00 98.12 81 VAL A CA 1
ATOM 654 C C . VAL A 1 81 ? -10.666 3.276 -5.053 1.00 98.12 81 VAL A C 1
ATOM 656 O O . VAL A 1 81 ? -11.456 3.481 -4.132 1.00 98.12 81 VAL A O 1
ATOM 659 N N . LEU A 1 82 ? -9.410 2.881 -4.832 1.00 96.88 82 LEU A N 1
ATOM 660 C CA . LEU A 1 82 ? -8.839 2.730 -3.497 1.00 96.88 82 LEU A CA 1
ATOM 661 C C . LEU A 1 82 ? -8.899 4.041 -2.707 1.00 96.88 82 LEU A C 1
ATOM 663 O O . LEU A 1 82 ? -9.325 4.025 -1.556 1.00 96.88 82 LEU A O 1
ATOM 667 N N . GLU A 1 83 ? -8.489 5.161 -3.297 1.00 96.00 83 GLU A N 1
ATOM 668 C CA . GLU A 1 83 ? -8.522 6.478 -2.654 1.00 96.00 83 GLU A CA 1
ATOM 669 C C . GLU A 1 83 ? -9.957 6.907 -2.316 1.00 96.00 83 GLU A C 1
ATOM 671 O O . GLU A 1 83 ? -10.218 7.351 -1.197 1.00 96.00 83 GLU A O 1
ATOM 676 N N . GLU A 1 84 ? -10.910 6.704 -3.230 1.00 96.62 84 GLU A N 1
ATOM 677 C CA . GLU A 1 84 ? -12.332 6.983 -2.995 1.00 96.62 84 GLU A CA 1
ATOM 678 C C . GLU A 1 84 ? -12.888 6.175 -1.810 1.00 96.62 84 GLU A C 1
ATOM 680 O O . GLU A 1 84 ? -13.491 6.746 -0.895 1.00 96.62 84 GLU A O 1
ATOM 685 N N . ILE A 1 85 ? -12.665 4.855 -1.800 1.00 96.62 85 ILE A N 1
ATOM 686 C CA . ILE A 1 85 ? -13.147 3.948 -0.747 1.00 96.62 85 ILE A CA 1
ATOM 687 C C . ILE A 1 85 ? -12.473 4.266 0.591 1.00 96.62 85 ILE A C 1
ATOM 689 O O . ILE A 1 85 ? -13.149 4.415 1.610 1.00 96.62 85 ILE A O 1
ATOM 693 N N . THR A 1 86 ? -11.146 4.403 0.603 1.00 94.12 86 THR A N 1
ATOM 694 C CA . THR A 1 86 ? -10.391 4.672 1.836 1.00 94.12 86 THR A CA 1
ATOM 695 C C . THR A 1 86 ? -10.740 6.033 2.422 1.00 94.12 86 THR A C 1
ATOM 697 O O . THR A 1 86 ? -10.916 6.123 3.635 1.00 94.12 86 THR A O 1
ATOM 700 N N . THR A 1 87 ? -10.929 7.067 1.598 1.00 93.75 87 THR A N 1
ATOM 701 C CA . THR A 1 87 ? -11.360 8.396 2.059 1.00 93.75 87 THR A CA 1
ATOM 702 C C . THR A 1 87 ? -12.758 8.333 2.666 1.00 93.75 87 THR A C 1
ATOM 704 O O . THR A 1 87 ? -12.958 8.754 3.807 1.00 93.75 87 THR A O 1
ATOM 707 N N . LYS A 1 88 ? -13.715 7.737 1.942 1.00 93.44 88 LYS A N 1
ATOM 708 C CA . LYS A 1 88 ? -15.096 7.547 2.408 1.00 93.44 88 LYS A CA 1
ATOM 709 C C . LYS A 1 88 ? -15.133 6.838 3.764 1.00 93.44 88 LYS A C 1
ATOM 711 O O . LYS A 1 88 ? -15.811 7.299 4.683 1.00 93.44 88 LYS A O 1
ATOM 716 N N . ASN A 1 89 ? -14.406 5.732 3.900 1.00 92.19 89 ASN A N 1
ATOM 717 C CA . ASN A 1 89 ? -14.461 4.906 5.101 1.00 92.19 89 ASN A CA 1
ATOM 718 C C . ASN A 1 89 ? -13.617 5.470 6.257 1.00 92.19 89 ASN A C 1
ATOM 720 O O . ASN A 1 89 ? -13.992 5.295 7.419 1.00 92.19 89 ASN A O 1
ATOM 724 N N . SER A 1 90 ? -12.550 6.226 5.974 1.00 88.12 90 SER A N 1
ATOM 725 C CA . SER A 1 90 ? -11.782 6.937 7.010 1.00 88.12 90 SER A CA 1
ATOM 726 C C . SER A 1 90 ? -12.646 7.968 7.734 1.00 88.12 90 SER A C 1
ATOM 728 O O . SER A 1 90 ? -12.646 8.000 8.962 1.00 88.12 90 SER A O 1
ATOM 730 N N . THR A 1 91 ? -13.487 8.720 7.015 1.00 85.31 91 THR A N 1
ATOM 731 C CA . THR A 1 91 ? -14.427 9.669 7.639 1.00 85.31 91 THR A CA 1
ATOM 732 C C . THR A 1 91 ? -15.416 8.979 8.591 1.00 85.31 91 THR A C 1
ATOM 734 O O . THR A 1 91 ? -15.786 9.530 9.630 1.00 85.31 91 THR A O 1
ATOM 737 N N . VAL A 1 92 ? -15.849 7.752 8.282 1.00 83.69 92 VAL A N 1
ATOM 738 C CA . VAL A 1 92 ? -16.739 6.973 9.165 1.00 83.69 92 VAL A CA 1
ATOM 739 C C . VAL A 1 92 ? -16.017 6.562 10.453 1.00 83.69 92 VAL A C 1
ATOM 741 O O . VAL A 1 92 ? -16.586 6.638 11.550 1.00 83.69 92 VAL A O 1
ATOM 744 N N . ILE A 1 93 ? -14.752 6.161 10.340 1.00 85.25 93 ILE A N 1
ATOM 745 C CA . ILE A 1 93 ? -13.935 5.752 11.484 1.00 85.25 93 ILE A CA 1
ATOM 746 C C . ILE A 1 93 ? -13.531 6.942 12.349 1.00 85.25 93 ILE A C 1
ATOM 748 O O . ILE A 1 93 ? -13.612 6.827 13.567 1.00 85.25 93 ILE A O 1
ATOM 752 N N . GLU A 1 94 ? -13.194 8.096 11.777 1.00 86.06 94 GLU A N 1
ATOM 753 C CA . GLU A 1 94 ? -12.886 9.316 12.539 1.00 86.06 94 GLU A CA 1
ATOM 754 C C . GLU A 1 94 ? -14.027 9.698 13.493 1.00 86.06 94 GLU A C 1
ATOM 756 O O . GLU A 1 94 ? -13.802 9.907 14.687 1.00 86.06 94 GLU A O 1
ATOM 761 N N . ASN A 1 95 ? -15.272 9.673 13.010 1.00 84.44 95 ASN A N 1
ATOM 762 C CA . ASN A 1 95 ? -16.452 9.932 13.843 1.00 84.44 95 ASN A CA 1
ATOM 763 C C . ASN A 1 95 ? -16.622 8.890 14.968 1.00 84.44 95 ASN A C 1
ATOM 765 O O . ASN A 1 95 ? -17.007 9.219 16.098 1.00 84.44 95 ASN A O 1
ATOM 769 N N . SER A 1 96 ? -16.310 7.626 14.673 1.00 85.25 96 SER A N 1
ATOM 770 C CA . SER A 1 96 ? -16.363 6.527 15.645 1.00 85.25 96 SER A CA 1
ATOM 771 C C . SER A 1 96 ? -15.262 6.655 16.707 1.00 85.25 96 SER A C 1
ATOM 773 O O . SER A 1 96 ? -15.509 6.432 17.893 1.00 85.25 96 SER A O 1
ATOM 775 N N . LEU A 1 97 ? -14.061 7.073 16.304 1.00 85.75 97 LEU A N 1
ATOM 776 C CA . LEU A 1 97 ? -12.914 7.302 17.181 1.00 85.75 97 LEU A CA 1
ATOM 777 C C . LEU A 1 97 ? -13.149 8.475 18.131 1.00 85.75 97 LEU A C 1
ATOM 779 O O . LEU A 1 97 ? -12.859 8.357 19.322 1.00 85.75 97 LEU A O 1
ATOM 783 N N . GLU A 1 98 ? -13.701 9.584 17.641 1.00 86.44 98 GLU A N 1
ATOM 784 C CA . GLU A 1 98 ? -14.039 10.729 18.492 1.00 86.44 98 GLU A CA 1
ATOM 785 C C . GLU A 1 98 ? -15.084 10.357 19.549 1.00 86.44 98 GLU A C 1
ATOM 787 O O . GLU A 1 98 ? -14.921 10.682 20.727 1.00 86.44 98 GLU A O 1
ATOM 792 N N . SER A 1 99 ? -16.088 9.563 19.172 1.00 85.25 99 SER A N 1
ATOM 793 C CA . SER A 1 99 ? -17.084 9.042 20.116 1.00 85.25 99 SER A CA 1
ATOM 794 C C . SER A 1 99 ? -16.449 8.152 21.197 1.00 85.25 99 SER A C 1
ATOM 796 O O . SER A 1 99 ? -16.779 8.269 22.379 1.00 85.25 99 SER A O 1
ATOM 798 N N . LEU A 1 100 ? -15.496 7.289 20.822 1.00 86.12 100 LEU A N 1
ATOM 799 C CA . LEU A 1 100 ? -14.775 6.435 21.771 1.00 86.12 100 LEU A CA 1
ATOM 800 C C . LEU A 1 100 ? -13.915 7.243 22.745 1.00 86.12 100 LEU A C 1
ATOM 802 O O . LEU A 1 100 ? -13.971 6.989 23.950 1.00 86.12 100 LEU A O 1
ATOM 806 N N . LYS A 1 101 ? -13.163 8.235 22.253 1.00 83.94 101 LYS A N 1
ATOM 807 C CA . LYS A 1 101 ? -12.324 9.106 23.092 1.00 83.94 101 LYS A CA 1
ATOM 808 C C . LYS A 1 101 ? -13.154 9.903 24.101 1.00 83.94 101 LYS A C 1
ATOM 810 O O . LYS A 1 101 ? -12.720 10.085 25.233 1.00 83.94 101 LYS A O 1
ATOM 815 N N . GLN A 1 102 ? -14.348 10.348 23.711 1.00 85.44 102 GLN A N 1
ATOM 816 C CA . GLN A 1 102 ? -15.243 11.135 24.567 1.00 85.44 102 GLN A CA 1
ATOM 817 C C . GLN A 1 102 ? -16.021 10.290 25.586 1.00 85.44 102 GLN A C 1
ATOM 819 O O . GLN A 1 102 ? -16.530 10.828 26.568 1.00 85.44 102 GLN A O 1
ATOM 824 N N . SER A 1 103 ? -16.109 8.972 25.384 1.00 80.50 103 SER A N 1
ATOM 825 C CA . SER A 1 103 ? -16.926 8.091 26.224 1.00 80.50 103 SER A CA 1
ATOM 826 C C . SER A 1 103 ? -16.449 7.985 27.681 1.00 80.50 103 SER A C 1
ATOM 828 O O . SER A 1 103 ? -17.241 7.591 28.532 1.00 80.50 103 SER A O 1
ATOM 830 N N . ASN A 1 104 ? -15.185 8.319 27.996 1.00 73.75 104 ASN A N 1
ATOM 831 C CA . ASN A 1 104 ? -14.542 8.110 29.310 1.00 73.75 104 ASN A CA 1
ATOM 832 C C . ASN A 1 104 ? -14.706 6.680 29.882 1.00 73.75 104 ASN A C 1
ATOM 834 O O . ASN A 1 104 ? -14.491 6.453 31.071 1.00 73.75 104 ASN A O 1
ATOM 838 N N . GLN A 1 105 ? -15.082 5.705 29.046 1.00 82.12 105 GLN A N 1
ATOM 839 C CA . GLN A 1 105 ? -15.395 4.331 29.454 1.00 82.12 105 GLN A CA 1
ATOM 840 C C . GLN A 1 105 ? -14.179 3.401 29.440 1.00 82.12 105 GLN A C 1
ATOM 842 O O . GLN A 1 105 ? -14.255 2.286 29.951 1.00 82.12 105 GLN A O 1
ATOM 847 N N . PHE A 1 106 ? -13.061 3.843 28.865 1.00 83.38 106 PHE A N 1
ATOM 848 C CA . PHE A 1 106 ? -11.902 2.999 28.609 1.00 83.38 106 PHE A CA 1
ATOM 849 C C . PHE A 1 106 ? -10.677 3.473 29.387 1.00 83.38 106 PHE A C 1
ATOM 851 O O . PHE A 1 106 ? -10.419 4.671 29.513 1.00 83.38 106 PHE A O 1
ATOM 858 N N . THR A 1 107 ? -9.878 2.517 29.864 1.00 87.81 107 THR A N 1
ATOM 859 C CA . THR A 1 107 ? -8.481 2.793 30.216 1.00 87.81 107 THR A CA 1
ATOM 860 C C . THR A 1 107 ? -7.705 3.152 28.949 1.00 87.81 107 THR A C 1
ATOM 862 O O . THR A 1 107 ? -8.153 2.881 27.835 1.00 87.81 107 THR A O 1
ATOM 865 N N . LYS A 1 108 ? -6.507 3.725 29.098 1.00 85.12 108 LYS A N 1
ATOM 866 C CA . LYS A 1 108 ? -5.636 4.010 27.950 1.00 85.12 108 LYS A CA 1
ATOM 867 C C . LYS A 1 108 ? -5.351 2.748 27.122 1.00 85.12 108 LYS A C 1
ATOM 869 O O . LYS A 1 108 ? -5.449 2.796 25.902 1.00 85.12 108 LYS A O 1
ATOM 874 N N . GLU A 1 109 ? -5.056 1.618 27.771 1.00 87.00 109 GLU A N 1
ATOM 875 C CA . GLU A 1 109 ? -4.836 0.349 27.062 1.00 87.00 109 GLU A CA 1
ATOM 876 C C . GLU A 1 109 ? -6.110 -0.164 26.381 1.00 87.00 109 GLU A C 1
ATOM 878 O O . GLU A 1 109 ? -6.058 -0.577 25.225 1.00 87.00 109 GLU A O 1
ATOM 883 N N . GLY A 1 110 ? -7.262 -0.090 27.058 1.00 87.44 110 GLY A N 1
ATOM 884 C CA . GLY A 1 110 ? -8.541 -0.506 26.478 1.00 87.44 110 GLY A CA 1
ATOM 885 C C . GLY A 1 110 ? -8.945 0.343 25.269 1.00 87.44 110 GLY A C 1
ATOM 886 O O . GLY A 1 110 ? -9.466 -0.183 24.288 1.00 87.44 110 GLY A O 1
ATOM 887 N N . LEU A 1 111 ? -8.647 1.646 25.302 1.00 88.00 111 LEU A N 1
ATOM 888 C CA . LEU A 1 111 ? -8.863 2.542 24.171 1.00 88.00 111 LEU A CA 1
ATOM 889 C C . LEU A 1 111 ? -7.949 2.171 22.997 1.00 88.00 111 LEU A C 1
ATOM 891 O O . LEU A 1 111 ? -8.441 2.034 21.882 1.00 88.00 111 LEU A O 1
ATOM 895 N N . ASN A 1 112 ? -6.655 1.941 23.240 1.00 87.06 112 ASN A N 1
ATOM 896 C CA . ASN A 1 112 ? -5.712 1.534 22.193 1.00 87.06 112 ASN A CA 1
ATOM 897 C C . ASN A 1 112 ? -6.133 0.221 21.513 1.00 87.06 112 ASN A C 1
ATOM 899 O O . ASN A 1 112 ? -6.133 0.140 20.287 1.00 87.06 112 ASN A O 1
ATOM 903 N N . GLN A 1 113 ? -6.570 -0.780 22.285 1.00 89.31 113 GLN A N 1
ATOM 904 C CA . GLN A 1 113 ? -7.099 -2.030 21.727 1.00 89.31 113 GLN A CA 1
ATOM 905 C C . GLN A 1 113 ? -8.337 -1.790 20.860 1.00 89.31 113 GLN A C 1
ATOM 907 O O . GLN A 1 113 ? -8.460 -2.371 19.783 1.00 89.31 113 GLN A O 1
ATOM 912 N N . LYS A 1 114 ? -9.236 -0.894 21.282 1.00 89.50 114 LYS A N 1
ATOM 913 C CA . LYS A 1 114 ? -10.431 -0.580 20.497 1.00 89.50 114 LYS A CA 1
ATOM 914 C C . LYS A 1 114 ? -10.108 0.151 19.196 1.00 89.50 114 LYS A C 1
ATOM 916 O O . LYS A 1 114 ? -10.738 -0.121 18.177 1.00 89.50 114 LYS A O 1
ATOM 921 N N . ILE A 1 115 ? -9.118 1.042 19.216 1.00 89.44 115 ILE A N 1
ATOM 922 C CA . ILE A 1 115 ? -8.605 1.715 18.015 1.00 89.44 115 ILE A CA 1
ATOM 923 C C . ILE A 1 115 ? -8.005 0.685 17.050 1.00 89.44 115 ILE A C 1
ATOM 925 O O . ILE A 1 115 ? -8.329 0.697 15.864 1.00 89.44 115 ILE A O 1
ATOM 929 N N . LEU A 1 116 ? -7.197 -0.247 17.561 1.00 89.69 116 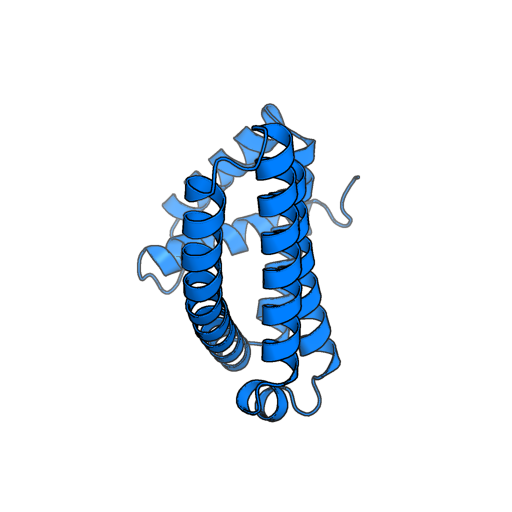LEU A N 1
ATOM 930 C CA . LEU A 1 116 ? -6.621 -1.340 16.777 1.00 89.69 116 LEU A CA 1
ATOM 931 C C . LEU A 1 116 ? -7.705 -2.203 16.110 1.00 89.69 116 LEU A C 1
ATOM 933 O O . LEU A 1 116 ? -7.620 -2.486 14.916 1.00 89.69 116 LEU A O 1
ATOM 937 N N . GLU A 1 117 ? -8.744 -2.594 16.853 1.00 90.62 117 GLU A N 1
ATOM 938 C CA . GLU A 1 117 ? -9.890 -3.332 16.305 1.00 90.62 117 GLU A CA 1
ATOM 939 C C . GLU A 1 117 ? -10.598 -2.556 15.191 1.00 90.62 117 GLU A C 1
ATOM 941 O O . GLU A 1 117 ? -10.871 -3.118 14.131 1.00 90.62 117 GLU A O 1
ATOM 946 N N . LEU A 1 118 ? -10.867 -1.264 15.404 1.00 90.81 118 LEU A N 1
ATOM 947 C CA . LEU A 1 118 ? -11.513 -0.416 14.402 1.00 90.81 118 LEU A CA 1
ATOM 948 C C . LEU A 1 118 ? -10.689 -0.308 13.120 1.00 90.81 118 LEU A C 1
ATOM 950 O O . LEU A 1 118 ? -11.245 -0.436 12.032 1.00 90.81 118 LEU A O 1
ATOM 954 N N . ASN A 1 119 ? -9.373 -0.130 13.234 1.00 90.88 119 ASN A N 1
ATOM 955 C CA . ASN A 1 119 ? -8.494 -0.074 12.070 1.00 90.88 119 ASN A CA 1
ATOM 956 C C . ASN A 1 119 ? -8.472 -1.411 11.306 1.00 90.88 119 ASN A C 1
ATOM 958 O O . ASN A 1 119 ? -8.488 -1.423 10.074 1.00 90.88 119 ASN A O 1
ATOM 962 N N . LYS A 1 120 ? -8.501 -2.549 12.012 1.00 92.25 120 LYS A N 1
ATOM 963 C CA . LYS A 1 120 ? -8.596 -3.879 11.383 1.00 92.25 120 LYS A CA 1
ATOM 964 C C . LYS A 1 120 ? -9.918 -4.068 10.638 1.00 92.25 120 LYS A C 1
ATOM 966 O O . LYS A 1 120 ? -9.919 -4.580 9.519 1.00 92.25 120 LYS A O 1
ATOM 971 N N . GLU A 1 121 ? -11.034 -3.647 11.225 1.00 92.00 121 GLU A N 1
ATOM 972 C CA . GLU A 1 121 ? -12.347 -3.706 10.569 1.00 92.00 121 GLU A CA 1
ATOM 973 C C . GLU A 1 121 ? -12.451 -2.740 9.380 1.00 92.00 121 GLU A C 1
ATOM 975 O O . GLU A 1 121 ? -13.033 -3.091 8.351 1.00 92.00 121 GLU A O 1
ATOM 980 N N . LEU A 1 122 ? -11.817 -1.566 9.462 1.00 92.50 122 LEU A N 1
ATOM 981 C CA . LEU A 1 122 ? -11.715 -0.625 8.346 1.00 92.50 122 LEU A CA 1
ATOM 982 C C . LEU A 1 122 ? -11.018 -1.264 7.140 1.00 92.50 122 LEU A C 1
ATOM 984 O O . LEU A 1 122 ? -11.536 -1.201 6.027 1.00 92.50 122 LEU A O 1
ATOM 988 N N . ILE A 1 123 ? -9.880 -1.928 7.357 1.00 94.06 123 ILE A N 1
ATOM 989 C CA . ILE A 1 123 ? -9.143 -2.610 6.283 1.00 94.06 123 ILE A CA 1
ATOM 990 C C . ILE A 1 123 ? -10.004 -3.699 5.640 1.00 94.06 123 ILE A C 1
ATOM 992 O O . ILE A 1 123 ? -10.087 -3.770 4.415 1.00 94.06 123 ILE A O 1
ATOM 996 N N . LYS A 1 124 ? -10.697 -4.519 6.440 1.00 94.44 124 LYS A N 1
ATOM 997 C CA . LYS A 1 124 ? -11.612 -5.547 5.914 1.00 94.44 124 LYS A CA 1
ATOM 998 C C . LYS A 1 124 ? -12.749 -4.941 5.092 1.00 94.44 124 LYS A C 1
ATOM 1000 O O . LYS A 1 124 ? -13.089 -5.478 4.042 1.00 94.44 124 LYS A O 1
ATOM 1005 N N . THR A 1 125 ? -13.309 -3.826 5.552 1.00 94.94 125 THR A N 1
ATOM 1006 C CA . THR A 1 125 ? -14.387 -3.119 4.850 1.00 94.94 125 THR A CA 1
ATOM 1007 C C . THR A 1 125 ? -13.895 -2.578 3.511 1.00 94.94 125 THR A C 1
ATOM 1009 O O . THR A 1 125 ? -14.507 -2.851 2.483 1.00 94.94 125 THR A O 1
ATOM 1012 N N . ASN A 1 126 ? -12.741 -1.903 3.495 1.00 96.25 126 ASN A N 1
ATOM 1013 C CA . ASN A 1 126 ? -12.127 -1.395 2.266 1.00 96.25 126 ASN A CA 1
ATOM 1014 C C . ASN A 1 126 ? -11.857 -2.524 1.266 1.00 96.25 126 ASN A C 1
ATOM 1016 O O . ASN A 1 126 ? -12.165 -2.400 0.086 1.00 96.25 126 ASN A O 1
ATOM 1020 N N . ASN A 1 127 ? -11.329 -3.645 1.750 1.00 97.06 127 ASN A N 1
ATOM 1021 C CA . ASN A 1 127 ? -11.067 -4.826 0.940 1.00 97.06 127 ASN A CA 1
ATOM 1022 C C . ASN A 1 127 ? -12.325 -5.398 0.290 1.00 97.06 127 ASN A C 1
ATOM 1024 O O . ASN A 1 127 ? -12.279 -5.806 -0.867 1.00 97.06 127 ASN A O 1
ATOM 1028 N N . GLN A 1 128 ? -13.424 -5.480 1.040 1.00 97.38 128 GLN A N 1
ATOM 1029 C CA . GLN A 1 128 ? -14.683 -5.984 0.508 1.00 97.38 128 GLN A CA 1
ATOM 1030 C C . GLN A 1 128 ? -15.257 -5.016 -0.531 1.00 97.38 128 GLN A C 1
ATOM 1032 O O . GLN A 1 128 ? -15.621 -5.443 -1.620 1.00 97.38 128 GLN A O 1
ATOM 1037 N N . GLU A 1 129 ? -15.251 -3.711 -0.246 1.00 97.94 129 GLU A N 1
ATOM 1038 C CA . GLU A 1 129 ? -15.721 -2.704 -1.203 1.00 97.94 129 GLU A CA 1
ATOM 1039 C C . GLU A 1 129 ? -14.892 -2.688 -2.495 1.00 97.94 129 GLU A C 1
ATOM 1041 O O . GLU A 1 129 ? -15.459 -2.538 -3.572 1.00 97.94 129 GLU A O 1
ATOM 1046 N N . LEU A 1 130 ? -13.574 -2.908 -2.421 1.00 98.00 130 LEU A N 1
ATOM 1047 C CA . LEU A 1 130 ? -12.723 -3.045 -3.609 1.00 98.00 130 LEU A CA 1
ATOM 1048 C C . LEU A 1 130 ? -13.099 -4.270 -4.453 1.00 98.00 130 LEU A C 1
ATOM 1050 O O . LEU A 1 130 ? -13.105 -4.189 -5.679 1.00 98.00 130 LEU A O 1
ATOM 1054 N N . ARG A 1 131 ? -13.416 -5.399 -3.809 1.00 97.50 131 ARG A N 1
ATOM 1055 C CA . ARG A 1 131 ? -13.843 -6.630 -4.498 1.00 97.50 131 ARG A CA 1
ATOM 1056 C C . ARG A 1 131 ? -15.216 -6.491 -5.147 1.00 97.50 131 ARG A C 1
ATOM 1058 O O . ARG A 1 131 ? -15.458 -7.105 -6.181 1.00 97.50 131 ARG A O 1
ATOM 1065 N N . ASP A 1 132 ? -16.081 -5.672 -4.559 1.00 97.88 132 ASP A N 1
ATOM 1066 C CA . ASP A 1 132 ? -17.449 -5.458 -5.026 1.00 97.88 132 ASP A CA 1
ATOM 1067 C C . ASP A 1 132 ? -17.582 -4.264 -5.996 1.00 97.88 132 ASP A C 1
ATOM 1069 O O . ASP A 1 132 ? -18.647 -4.067 -6.591 1.00 97.88 132 ASP A O 1
ATOM 1073 N N . ASP A 1 133 ? -16.530 -3.456 -6.189 1.00 98.44 133 ASP A N 1
ATOM 1074 C CA . ASP A 1 133 ? -16.579 -2.290 -7.074 1.00 98.44 133 ASP A CA 1
ATOM 1075 C C . ASP A 1 133 ? -16.712 -2.721 -8.545 1.00 98.44 133 ASP A C 1
ATOM 1077 O O . ASP A 1 133 ? -15.808 -3.299 -9.152 1.00 98.44 133 ASP A O 1
ATOM 1081 N N . LEU A 1 134 ? -17.854 -2.387 -9.153 1.00 98.06 134 LEU A N 1
ATOM 1082 C CA . LEU A 1 134 ? -18.182 -2.767 -10.530 1.00 98.06 134 LEU A CA 1
ATOM 1083 C C . LEU A 1 134 ? -17.175 -2.245 -11.566 1.00 98.06 134 LEU A C 1
ATOM 1085 O O . LEU A 1 134 ? -17.000 -2.875 -12.612 1.00 98.06 134 LEU A O 1
ATOM 1089 N N . ARG A 1 135 ? -16.512 -1.109 -11.307 1.00 98.25 135 ARG A N 1
ATOM 1090 C CA . ARG A 1 135 ? -15.490 -0.558 -12.208 1.00 98.25 135 ARG A CA 1
ATOM 1091 C C . ARG A 1 135 ? -14.250 -1.440 -12.171 1.00 98.25 135 ARG A C 1
ATOM 1093 O O . ARG A 1 135 ? -13.710 -1.748 -13.231 1.00 98.25 135 ARG A O 1
ATOM 1100 N N . LEU A 1 136 ? -13.839 -1.884 -10.980 1.00 98.00 136 LEU A N 1
ATOM 1101 C CA . LEU A 1 136 ? -12.723 -2.816 -10.817 1.00 98.00 136 LEU A CA 1
ATOM 1102 C C . LEU A 1 136 ? -13.055 -4.187 -11.395 1.00 98.00 136 LEU A C 1
ATOM 1104 O O . LEU A 1 136 ? -12.284 -4.681 -12.211 1.00 98.00 136 LEU A O 1
ATOM 1108 N N . ILE A 1 137 ? -14.225 -4.749 -11.085 1.00 97.88 137 ILE A N 1
ATOM 1109 C CA . ILE A 1 137 ? -14.676 -6.031 -11.651 1.00 97.88 137 ILE A CA 1
ATOM 1110 C C . ILE A 1 137 ? -14.645 -5.984 -13.184 1.00 97.88 137 ILE A C 1
ATOM 1112 O O . ILE A 1 137 ? -14.119 -6.888 -13.832 1.00 97.88 137 ILE A O 1
ATOM 1116 N N . SER A 1 138 ? -15.176 -4.914 -13.785 1.00 97.88 138 SER A N 1
ATOM 1117 C CA . SER A 1 138 ? -15.193 -4.776 -15.241 1.00 97.88 138 SER A CA 1
ATOM 1118 C C . SER A 1 138 ? -13.793 -4.600 -15.830 1.00 97.88 138 SER A C 1
ATOM 1120 O O . SER A 1 138 ? -13.512 -5.158 -16.889 1.00 97.88 138 SER A O 1
ATOM 1122 N N . ALA A 1 139 ? -12.931 -3.802 -15.200 1.00 97.56 139 ALA A N 1
ATOM 1123 C CA . ALA A 1 139 ? -11.607 -3.498 -15.734 1.00 97.56 139 ALA A CA 1
ATOM 1124 C C . ALA A 1 139 ? -10.619 -4.661 -15.562 1.00 97.56 139 ALA A C 1
ATOM 1126 O O . ALA A 1 139 ? -9.775 -4.885 -16.428 1.00 97.56 139 ALA A O 1
ATOM 1127 N N . PHE A 1 140 ? -10.753 -5.430 -14.482 1.00 97.69 140 PHE A N 1
ATOM 1128 C CA . PHE A 1 140 ? -9.947 -6.615 -14.194 1.00 97.69 140 PHE A CA 1
ATOM 1129 C C . PHE A 1 140 ? -10.545 -7.908 -14.765 1.00 97.69 140 PHE A C 1
ATOM 1131 O O . PHE A 1 140 ? -10.092 -8.991 -14.402 1.00 97.69 140 PHE A O 1
ATOM 1138 N N . SER A 1 141 ? -11.519 -7.835 -15.676 1.00 97.00 141 SER A N 1
ATOM 1139 C CA . SER A 1 141 ? -12.065 -9.031 -16.326 1.00 97.00 141 SER A CA 1
ATOM 1140 C C . SER A 1 141 ? -10.964 -9.815 -17.058 1.00 97.00 141 SER A C 1
ATOM 1142 O O . SER A 1 141 ? -10.242 -9.268 -17.896 1.00 97.00 141 SER A O 1
ATOM 1144 N N . GLY A 1 142 ? -10.811 -11.097 -16.717 1.00 96.25 142 GLY A N 1
ATOM 1145 C CA . GLY A 1 142 ? -9.717 -11.957 -17.181 1.00 96.25 142 GLY A CA 1
ATOM 1146 C C . GLY A 1 142 ? -8.373 -11.736 -16.467 1.00 96.25 142 GLY A C 1
ATOM 1147 O O . GLY A 1 142 ? -7.362 -12.303 -16.883 1.00 96.25 142 GLY A O 1
ATOM 1148 N N . LYS A 1 143 ? -8.344 -10.900 -15.423 1.00 96.75 143 LYS A N 1
ATOM 1149 C CA . LYS A 1 143 ? -7.204 -10.600 -14.540 1.00 96.75 143 LYS A CA 1
ATOM 1150 C C . LYS A 1 143 ? -7.625 -10.606 -13.060 1.00 96.75 143 LYS A C 1
ATOM 1152 O O . LYS A 1 143 ? -7.066 -9.875 -12.246 1.00 96.75 143 LYS A O 1
ATOM 1157 N N . GLU A 1 144 ? -8.600 -11.429 -12.693 1.00 97.12 144 GLU A N 1
ATOM 1158 C CA . GLU A 1 144 ? -9.188 -11.466 -11.349 1.00 97.12 144 GLU A CA 1
ATOM 1159 C C . GLU A 1 144 ? -8.137 -11.804 -10.279 1.00 97.12 144 GLU A C 1
ATOM 1161 O O . GLU A 1 144 ? -8.089 -11.181 -9.224 1.00 97.12 144 GLU A O 1
ATOM 1166 N N . GLU A 1 145 ? -7.218 -12.726 -10.581 1.00 97.25 145 GLU A N 1
ATOM 1167 C CA . GLU A 1 145 ? -6.117 -13.076 -9.676 1.00 97.25 145 GLU A CA 1
ATOM 1168 C C . GLU A 1 145 ? -5.176 -11.888 -9.409 1.00 97.25 145 GLU A C 1
ATOM 1170 O O . GLU A 1 145 ? -4.631 -11.759 -8.313 1.00 97.25 145 GLU A O 1
ATOM 1175 N N . LEU A 1 146 ? -4.987 -11.002 -10.394 1.00 97.12 146 LEU A N 1
ATOM 1176 C CA . LEU A 1 146 ? -4.180 -9.796 -10.219 1.00 97.12 146 LEU A CA 1
ATOM 1177 C C . LEU A 1 146 ? -4.872 -8.810 -9.274 1.00 97.12 146 LEU A C 1
ATOM 1179 O O . LEU A 1 146 ? -4.206 -8.274 -8.393 1.00 97.12 146 LEU A O 1
ATOM 1183 N N . LEU A 1 147 ? -6.191 -8.621 -9.412 1.00 97.12 147 LEU A N 1
ATOM 1184 C CA . LEU A 1 147 ? -6.971 -7.786 -8.494 1.00 97.12 147 LEU A CA 1
ATOM 1185 C C . LEU A 1 147 ? -6.827 -8.284 -7.051 1.00 97.12 147 LEU A C 1
ATOM 1187 O O . LEU A 1 147 ? -6.464 -7.509 -6.168 1.00 97.12 147 LEU A O 1
ATOM 1191 N N . GLU A 1 148 ? -7.032 -9.584 -6.829 1.00 97.56 148 GLU A N 1
ATOM 1192 C CA . GLU A 1 148 ? -6.910 -10.202 -5.504 1.00 97.56 148 GLU A CA 1
ATOM 1193 C C . GLU A 1 148 ? -5.503 -10.030 -4.919 1.00 97.56 148 GLU A C 1
ATOM 1195 O O . GLU A 1 148 ? -5.348 -9.558 -3.792 1.00 97.56 148 GLU A O 1
ATOM 1200 N N . LYS A 1 149 ? -4.457 -10.306 -5.709 1.00 96.88 149 LYS A N 1
ATOM 1201 C CA . LYS A 1 149 ? -3.062 -10.102 -5.287 1.00 96.88 149 LYS A CA 1
ATOM 1202 C C . LYS A 1 149 ? -2.770 -8.654 -4.906 1.00 96.88 149 LYS A C 1
ATOM 1204 O O . LYS A 1 149 ? -2.016 -8.422 -3.959 1.00 96.88 149 LYS A O 1
ATOM 1209 N N . THR A 1 150 ? -3.306 -7.690 -5.654 1.00 96.12 150 THR A N 1
ATOM 1210 C CA . THR A 1 150 ? -3.105 -6.264 -5.379 1.00 96.12 150 THR A CA 1
ATOM 1211 C C . THR A 1 150 ? -3.816 -5.845 -4.097 1.00 96.12 150 THR A C 1
ATOM 1213 O O . THR A 1 150 ? -3.189 -5.186 -3.266 1.00 96.12 150 THR A O 1
ATOM 1216 N N . ILE A 1 151 ? -5.071 -6.263 -3.902 1.00 97.06 151 ILE A N 1
ATOM 1217 C CA . ILE A 1 151 ? -5.823 -5.994 -2.670 1.00 97.06 151 ILE A CA 1
ATOM 1218 C C . ILE A 1 151 ? -5.070 -6.583 -1.476 1.00 97.06 151 ILE A C 1
ATOM 1220 O O . ILE A 1 151 ? -4.687 -5.840 -0.576 1.00 97.06 151 ILE A O 1
ATOM 1224 N N . ASP A 1 152 ? -4.747 -7.876 -1.510 1.00 95.62 152 ASP A N 1
ATOM 1225 C CA . ASP A 1 152 ? -4.098 -8.568 -0.394 1.00 95.62 152 ASP A CA 1
ATOM 1226 C C . ASP A 1 152 ? -2.720 -7.990 -0.055 1.00 95.62 152 ASP A C 1
ATOM 1228 O O . ASP A 1 152 ? -2.344 -7.911 1.117 1.00 95.62 152 ASP A O 1
ATOM 1232 N N . TYR A 1 153 ? -1.957 -7.557 -1.064 1.00 94.38 153 TYR A N 1
ATOM 1233 C CA . TYR A 1 153 ? -0.681 -6.873 -0.858 1.00 94.38 153 TYR A CA 1
ATOM 1234 C C . TYR A 1 153 ? -0.853 -5.573 -0.062 1.00 94.38 153 TYR A C 1
ATOM 1236 O O . TYR A 1 153 ? -0.109 -5.341 0.892 1.00 94.38 153 TYR A O 1
ATOM 1244 N N . ILE A 1 154 ? -1.844 -4.754 -0.415 1.00 92.31 154 ILE A N 1
ATOM 1245 C CA . ILE A 1 154 ? -2.100 -3.472 0.249 1.00 92.31 154 ILE A CA 1
ATOM 1246 C C . ILE A 1 154 ? -2.599 -3.692 1.673 1.00 92.31 154 ILE A C 1
ATOM 1248 O O . ILE A 1 154 ? -2.077 -3.081 2.606 1.00 92.31 154 ILE A O 1
ATOM 1252 N N . SER A 1 155 ? -3.561 -4.594 1.866 1.00 92.56 155 SER A N 1
ATOM 1253 C CA . SER A 1 155 ? -4.128 -4.869 3.188 1.00 92.56 155 SER A CA 1
ATOM 1254 C C . SER A 1 155 ? -3.088 -5.427 4.144 1.00 92.56 155 SER A C 1
ATOM 1256 O O . SER A 1 155 ? -3.057 -5.033 5.305 1.00 92.56 155 SER A O 1
ATOM 1258 N N . SER A 1 156 ? -2.229 -6.326 3.655 1.00 91.44 156 SER A N 1
ATOM 1259 C CA . SER A 1 156 ? -1.143 -6.898 4.453 1.00 91.44 156 SER A CA 1
ATOM 1260 C C . SER A 1 156 ? -0.172 -5.804 4.898 1.00 91.44 156 SER A C 1
ATOM 1262 O O . SER A 1 156 ? 0.176 -5.750 6.072 1.00 91.44 156 SER A O 1
ATOM 1264 N N . GLY A 1 157 ? 0.181 -4.875 3.999 1.00 87.06 157 GLY A N 1
ATOM 1265 C CA . GLY A 1 157 ? 1.000 -3.710 4.342 1.00 87.06 157 GLY A CA 1
ATOM 1266 C C . GLY A 1 157 ? 0.356 -2.817 5.407 1.00 87.06 157 GLY A C 1
ATOM 1267 O O . GLY A 1 157 ? 1.012 -2.450 6.376 1.00 87.06 157 GLY A O 1
ATOM 1268 N N . MET A 1 158 ? -0.939 -2.513 5.274 1.00 87.94 158 MET A N 1
ATOM 1269 C CA . MET A 1 158 ? -1.667 -1.702 6.260 1.00 87.94 158 MET A CA 1
ATOM 1270 C C . MET A 1 158 ? -1.756 -2.394 7.630 1.00 87.94 158 MET A C 1
ATOM 1272 O O . MET A 1 158 ? -1.531 -1.753 8.656 1.00 87.94 158 MET A O 1
ATOM 1276 N N . LEU A 1 159 ? -2.060 -3.696 7.656 1.00 88.44 159 LEU A N 1
ATOM 1277 C CA . LEU A 1 159 ? -2.137 -4.481 8.891 1.00 88.44 159 LEU A CA 1
ATOM 1278 C C . LEU A 1 159 ? -0.788 -4.526 9.612 1.00 88.44 159 LEU A C 1
ATOM 1280 O O . LEU A 1 159 ? -0.744 -4.284 10.816 1.00 88.44 159 LEU A O 1
ATOM 1284 N N . GLU A 1 160 ? 0.302 -4.767 8.879 1.00 86.38 160 GLU A N 1
ATOM 1285 C CA . GLU A 1 160 ? 1.654 -4.747 9.444 1.00 86.38 160 GLU A CA 1
ATOM 1286 C C . GLU A 1 160 ? 1.997 -3.378 10.048 1.00 86.38 160 GLU A C 1
ATOM 1288 O O . GLU A 1 160 ? 2.565 -3.321 11.137 1.00 86.38 160 GLU A O 1
ATOM 1293 N N . SER A 1 161 ? 1.644 -2.267 9.392 1.00 83.25 161 SER A N 1
ATOM 1294 C CA . SER A 1 161 ? 1.889 -0.923 9.937 1.00 83.25 161 SER A CA 1
ATOM 1295 C C . SER A 1 161 ? 1.180 -0.705 11.273 1.00 83.25 161 SER A C 1
ATOM 1297 O O . SER A 1 161 ? 1.805 -0.266 12.233 1.00 83.25 161 SER A O 1
ATOM 1299 N N . ILE A 1 162 ? -0.098 -1.074 11.367 1.00 84.12 162 ILE A N 1
ATOM 1300 C CA . ILE A 1 162 ? -0.892 -0.855 12.581 1.00 84.12 162 ILE A CA 1
ATOM 1301 C C . ILE A 1 162 ? -0.427 -1.759 13.737 1.00 84.12 162 ILE A C 1
ATOM 1303 O O . ILE A 1 162 ? -0.440 -1.344 14.897 1.00 84.12 162 ILE A O 1
ATOM 1307 N N . GLU A 1 163 ? -0.010 -2.993 13.448 1.00 80.25 163 GLU A N 1
ATOM 1308 C CA . GLU A 1 163 ? 0.475 -3.926 14.474 1.00 80.25 163 GLU A CA 1
ATOM 1309 C C . GLU A 1 163 ? 1.849 -3.540 15.034 1.00 80.25 163 GLU A C 1
ATOM 1311 O O . GLU A 1 163 ? 2.130 -3.849 16.187 1.00 80.25 163 GLU A O 1
ATOM 1316 N N . ASN A 1 164 ? 2.677 -2.831 14.260 1.00 72.69 164 ASN A N 1
ATOM 1317 C CA . ASN A 1 164 ? 3.974 -2.327 14.723 1.00 72.69 164 ASN A CA 1
ATOM 1318 C C . ASN A 1 164 ? 3.878 -0.994 15.499 1.00 72.69 164 ASN A C 1
ATOM 1320 O O . ASN A 1 164 ? 4.837 -0.613 16.167 1.00 72.69 164 ASN A O 1
ATOM 1324 N N . GLU A 1 165 ? 2.749 -0.282 15.409 1.00 60.59 165 GLU A N 1
ATOM 1325 C CA . GLU A 1 165 ? 2.479 0.973 16.135 1.00 60.59 165 GLU A CA 1
ATOM 1326 C C . GLU A 1 165 ? 1.758 0.769 17.486 1.00 60.59 165 GLU A C 1
ATOM 1328 O O . GLU A 1 165 ? 1.613 1.725 18.254 1.00 60.59 165 GLU A O 1
ATOM 1333 N N . SER A 1 166 ? 1.299 -0.458 17.769 1.00 51.66 166 SER A N 1
ATOM 1334 C CA . SER A 1 166 ? 0.526 -0.844 18.966 1.00 51.66 166 SER A CA 1
ATOM 1335 C C . SER A 1 166 ? 1.406 -1.372 20.099 1.00 51.66 166 SER A C 1
ATOM 1337 O O . SER A 1 166 ? 1.109 -1.029 21.268 1.00 51.66 166 SER A O 1
#

Sequence (166 aa):
MKFENPISTVRKAIKGTADVEAEKSNLDKPQNEHYEEVFAYYRFLKMTDPEMYEKAVISTAKGVDLKNEMGNDLYKLFTNVLEEITTKNSTVIENSLESLKQSNQFTKEGLNQKILELNKELIKTNNQELRDDLRLISAFSGKEELLEKTIDYISSGMLESIENES

Foldseek 3Di:
DDDPPNVVLQVLLLLLQQCVVCVVVVHNHGDPVSSVVSVVVLVVCCVPPVPVSVVSSNLSNVVSVLCVVCDDPSVVVLVVLLCVLLVVLVVVVVVVLVCLVPVVPDDPVRSLVVNLVSQLVSLVSSLVCLLVPPVNCVSCVVVSVSSVVVSCSVSVVSNVVSVVVD

pLDDT: mean 90.67, std 8.07, range [49.06, 98.44]

Secondary structure (DSSP, 8-state):
-PPSSHHHHHHHHHHHHHHHHHHHTT-SS--HHHHHHHHHHHHHHHHH-HHHHHHHHHHHHHHHHHHHHH-HHHHHHHHHHHHHHHHHHHHHHHHHHHHHHHT--S-HHHHHHHHHHHHHHHHHHHHHHHHH-HHHHHHTTT-HHHHHHHHHHHHHHHHHHHHH--

Radius of gyration: 18.43 Å; chains: 1; bounding box: 41×30×47 Å